Protein AF-A0A946YXY7-F1 (afdb_monomer_lite)

Sequence (74 aa):
MIQEFKDFVSKGSLVEIAVAFVMGVAFASVVSAFTTRIVTPLIGMIFNVSNLENTMTFGDVDPETGVAAGSVGA

Structure (mmCIF, N/CA/C/O backbone):
data_AF-A0A946YXY7-F1
#
_entry.id   AF-A0A946YXY7-F1
#
loop_
_atom_site.group_PDB
_atom_site.id
_atom_site.type_symbol
_atom_site.label_atom_id
_atom_site.label_alt_id
_atom_site.label_comp_id
_atom_site.label_asym_id
_atom_site.label_entity_id
_atom_site.label_seq_id
_atom_site.pdbx_PDB_ins_code
_atom_site.Cartn_x
_atom_site.Cartn_y
_atom_site.Cartn_z
_atom_site.occupancy
_atom_site.B_iso_or_equiv
_atom_site.auth_seq_id
_atom_site.auth_comp_id
_atom_site.auth_asym_id
_atom_site.auth_atom_id
_atom_site.pdbx_PDB_model_num
ATOM 1 N N . MET A 1 1 ? -15.981 -9.843 25.667 1.00 76.44 1 MET A N 1
ATOM 2 C CA . MET A 1 1 ? -14.758 -9.691 24.840 1.00 76.44 1 MET A CA 1
ATOM 3 C C . MET A 1 1 ? -15.032 -9.716 23.334 1.00 76.44 1 MET A C 1
ATOM 5 O O . MET A 1 1 ? -14.854 -8.692 22.694 1.00 76.44 1 MET A O 1
ATOM 9 N N . ILE A 1 2 ? -15.475 -10.834 22.729 1.00 85.25 2 ILE A N 1
ATOM 10 C CA . ILE A 1 2 ? -15.688 -10.906 21.260 1.00 85.25 2 ILE A CA 1
ATOM 11 C C . ILE A 1 2 ? -16.839 -9.997 20.778 1.00 85.25 2 ILE A C 1
ATOM 13 O O . ILE A 1 2 ? -16.780 -9.430 19.691 1.00 85.25 2 ILE A O 1
ATOM 17 N N . GLN A 1 3 ? -17.872 -9.839 21.613 1.00 86.44 3 GLN A N 1
ATOM 18 C CA . GLN A 1 3 ? -19.004 -8.941 21.374 1.00 86.44 3 GLN A CA 1
ATOM 19 C C . GLN A 1 3 ? -18.569 -7.475 21.484 1.00 86.44 3 GLN A C 1
ATOM 21 O O . GLN A 1 3 ? -18.766 -6.718 20.545 1.00 86.44 3 GLN A O 1
ATOM 26 N N . GLU A 1 4 ? -17.855 -7.118 22.557 1.00 83.31 4 GLU A N 1
ATOM 27 C CA . GLU A 1 4 ? -17.272 -5.778 22.724 1.00 83.31 4 GLU A CA 1
ATOM 28 C C . GLU A 1 4 ? -16.294 -5.414 21.594 1.00 83.31 4 GLU A C 1
ATOM 30 O O . GLU A 1 4 ? -16.254 -4.267 21.160 1.00 83.31 4 GLU A O 1
ATOM 35 N N . PHE A 1 5 ? -15.522 -6.379 21.083 1.00 85.75 5 PHE A N 1
ATOM 36 C CA . PHE A 1 5 ? -14.626 -6.172 19.945 1.00 85.75 5 PHE A CA 1
ATOM 37 C C . PHE A 1 5 ? -15.394 -5.935 18.641 1.00 85.75 5 PHE A C 1
ATOM 39 O O . PHE A 1 5 ? -15.060 -5.026 17.883 1.00 85.75 5 PHE A O 1
ATOM 46 N N . LYS A 1 6 ? -16.454 -6.709 18.388 1.00 85.88 6 LYS A N 1
ATOM 47 C CA . LYS A 1 6 ? -17.334 -6.489 17.237 1.00 85.88 6 LYS A CA 1
ATOM 48 C C . LYS A 1 6 ? -18.001 -5.116 17.316 1.00 85.88 6 LYS A C 1
ATOM 50 O O . LYS A 1 6 ? -18.020 -4.411 16.312 1.00 85.88 6 LYS A O 1
ATOM 55 N N . ASP A 1 7 ? -18.470 -4.707 18.488 1.00 84.94 7 ASP A N 1
ATOM 56 C CA . ASP A 1 7 ? -19.074 -3.388 18.698 1.00 84.94 7 ASP A CA 1
ATOM 57 C C . ASP A 1 7 ? -18.040 -2.256 18.581 1.00 84.94 7 ASP A C 1
ATOM 59 O O . ASP A 1 7 ? -18.355 -1.168 18.106 1.00 84.94 7 ASP A O 1
ATOM 63 N N . PHE A 1 8 ? -16.782 -2.513 18.951 1.00 83.62 8 PHE A N 1
ATOM 64 C CA . PHE A 1 8 ? -15.663 -1.588 18.776 1.00 83.62 8 PHE A CA 1
ATOM 65 C C . PHE A 1 8 ? -15.279 -1.393 17.307 1.00 83.62 8 PHE A C 1
ATOM 67 O O . PHE A 1 8 ? -15.132 -0.254 16.869 1.00 83.62 8 PHE A O 1
ATOM 74 N N . VAL A 1 9 ? -15.148 -2.479 16.542 1.00 83.69 9 VAL A N 1
ATOM 75 C CA . VAL A 1 9 ? -14.817 -2.417 15.111 1.00 83.69 9 VAL A CA 1
ATOM 76 C C . VAL A 1 9 ? -15.995 -1.891 14.302 1.00 83.69 9 VAL A C 1
ATOM 78 O O . VAL A 1 9 ? -15.773 -1.150 13.362 1.00 83.69 9 VAL A O 1
ATOM 81 N N . SER A 1 10 ? -17.240 -2.183 14.691 1.00 84.56 10 SER A N 1
ATOM 82 C CA . SER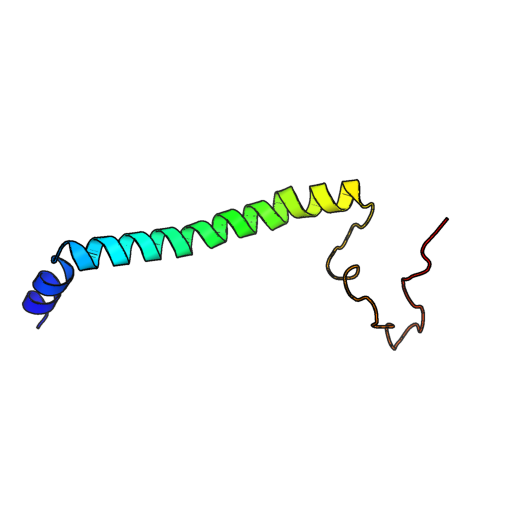 A 1 10 ? -18.442 -1.677 14.004 1.00 84.56 10 SER A CA 1
ATOM 83 C C . SER A 1 10 ? -18.654 -0.167 14.176 1.00 84.56 10 SER A C 1
ATOM 85 O O . SER A 1 10 ? -19.572 0.399 13.583 1.00 84.56 10 SER A O 1
ATOM 87 N N . LYS A 1 11 ? -17.803 0.513 14.957 1.00 82.00 11 LYS A N 1
ATOM 88 C CA . LYS A 1 11 ? -17.722 1.975 14.951 1.00 82.00 11 LYS A CA 1
ATOM 89 C C . LYS A 1 11 ? -17.247 2.407 13.564 1.00 82.00 11 LYS A C 1
ATOM 91 O O . LYS A 1 11 ? -16.101 2.158 13.203 1.00 82.00 11 LYS A O 1
ATOM 96 N N . GLY A 1 12 ? -18.115 3.077 12.802 1.00 77.62 12 GLY A N 1
ATOM 97 C CA . GLY A 1 12 ? -17.848 3.473 11.409 1.00 77.62 12 GLY A CA 1
ATOM 98 C C . GLY A 1 12 ? -16.476 4.127 11.187 1.00 77.62 12 GLY A C 1
ATOM 99 O O . GLY A 1 12 ? -15.771 3.754 10.257 1.00 77.62 12 GLY A O 1
ATOM 100 N N . SER A 1 13 ? -16.025 4.979 12.116 1.00 87.62 13 SER A N 1
ATOM 101 C CA . SER A 1 13 ? -14.704 5.629 12.060 1.00 87.62 13 SER A CA 1
ATOM 102 C C . SER A 1 13 ? -13.511 4.655 12.025 1.00 87.62 13 SER A C 1
ATOM 104 O O . SER A 1 13 ? -12.501 4.964 11.400 1.00 87.62 13 SER A O 1
ATOM 106 N N . LEU A 1 14 ? -13.600 3.480 12.658 1.00 87.44 14 LEU A N 1
ATOM 107 C CA . LEU A 1 14 ? -12.537 2.465 12.628 1.00 87.44 14 LEU A CA 1
ATOM 108 C C . LEU A 1 14 ? -12.573 1.636 11.346 1.00 87.44 14 LEU A C 1
ATOM 110 O O . LEU A 1 14 ? -11.519 1.340 10.783 1.00 87.44 14 LEU A O 1
ATOM 114 N N . VAL A 1 15 ? -13.773 1.284 10.873 1.00 90.38 15 VAL A N 1
ATOM 115 C CA . VAL A 1 15 ? -13.945 0.548 9.611 1.00 90.38 15 VAL A CA 1
ATOM 116 C C . VAL A 1 15 ? -13.398 1.355 8.441 1.00 90.38 15 VAL A C 1
ATOM 118 O O . VAL A 1 15 ? -12.664 0.811 7.623 1.00 90.38 15 VAL A O 1
ATOM 121 N N . GLU A 1 16 ? -13.699 2.651 8.377 1.00 90.81 16 GLU A N 1
ATOM 122 C CA . GLU A 1 16 ? -13.232 3.530 7.299 1.00 90.81 16 GLU A CA 1
ATOM 123 C C . GLU A 1 16 ? -11.701 3.607 7.239 1.00 90.81 16 GLU A C 1
ATOM 125 O O . GLU A 1 16 ? -11.114 3.446 6.167 1.00 90.81 16 GLU A O 1
ATOM 130 N N . ILE A 1 17 ? -11.042 3.762 8.392 1.00 93.44 17 ILE A N 1
ATOM 131 C CA . ILE A 1 17 ? -9.574 3.776 8.483 1.00 93.44 17 ILE A CA 1
ATOM 132 C C . ILE A 1 17 ? -8.990 2.416 8.076 1.00 93.44 17 ILE A C 1
ATOM 134 O O . ILE A 1 17 ? -8.012 2.360 7.328 1.00 93.44 17 ILE A O 1
ATOM 138 N N . ALA A 1 18 ? -9.595 1.315 8.529 1.00 91.81 18 ALA A N 1
ATOM 139 C CA . ALA A 1 18 ? -9.139 -0.033 8.199 1.00 91.81 18 ALA A CA 1
ATOM 140 C C . ALA A 1 18 ? -9.256 -0.328 6.695 1.00 91.81 18 ALA A C 1
ATOM 142 O O . ALA A 1 18 ? -8.323 -0.862 6.095 1.00 91.81 18 ALA A O 1
ATOM 143 N N . VAL A 1 19 ? -10.369 0.059 6.068 1.00 92.31 19 VAL A N 1
ATOM 144 C CA . VAL A 1 19 ? -10.576 -0.106 4.624 1.00 92.31 19 VAL A CA 1
ATOM 145 C C . VAL A 1 19 ? -9.587 0.753 3.835 1.00 92.31 19 VAL A C 1
ATOM 147 O O . VAL A 1 19 ? -8.964 0.246 2.904 1.00 92.31 19 VAL A O 1
ATOM 150 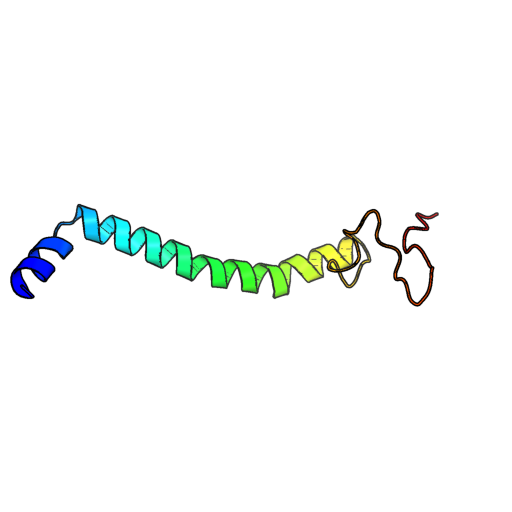N N . ALA A 1 20 ? -9.373 2.014 4.228 1.00 93.62 20 ALA A N 1
ATOM 151 C CA . ALA A 1 20 ? -8.397 2.891 3.578 1.00 93.62 20 ALA A CA 1
ATOM 152 C C . ALA A 1 20 ? -6.974 2.312 3.629 1.00 93.62 20 ALA A C 1
ATOM 154 O O . ALA A 1 20 ? -6.268 2.306 2.618 1.00 93.62 20 ALA A O 1
ATOM 155 N N . PHE A 1 21 ? -6.571 1.765 4.778 1.00 92.75 21 PHE A N 1
ATOM 156 C CA . PHE A 1 21 ? -5.272 1.117 4.934 1.00 92.75 21 PHE A CA 1
ATOM 157 C C . PHE A 1 21 ? -5.138 -0.103 4.018 1.00 92.75 21 PHE A C 1
ATOM 159 O O . PHE A 1 21 ? -4.205 -0.161 3.222 1.00 92.75 21 PHE A O 1
ATOM 166 N N . VAL A 1 22 ? -6.092 -1.042 4.063 1.00 94.12 22 VAL A N 1
ATOM 167 C CA . VAL A 1 22 ? -6.059 -2.273 3.251 1.00 94.12 22 VAL A CA 1
ATOM 168 C C . VAL A 1 22 ? -6.022 -1.962 1.754 1.00 94.12 22 VAL A C 1
ATOM 170 O O . VAL A 1 22 ? -5.234 -2.570 1.028 1.00 94.12 22 VAL A O 1
ATOM 173 N N . MET A 1 23 ? -6.811 -0.985 1.296 1.00 94.69 23 MET A N 1
ATOM 174 C CA . MET A 1 23 ? -6.783 -0.534 -0.099 1.00 94.69 23 MET A CA 1
ATOM 175 C C . MET A 1 23 ? -5.422 0.069 -0.470 1.00 94.69 23 MET A C 1
ATOM 177 O O . MET A 1 23 ? -4.899 -0.230 -1.543 1.00 94.69 23 MET A O 1
ATOM 181 N N . GLY A 1 24 ? -4.809 0.847 0.427 1.00 92.75 24 GLY A N 1
ATOM 182 C CA . GLY A 1 24 ? -3.465 1.397 0.238 1.00 92.75 24 GLY A CA 1
ATOM 183 C C . GLY A 1 24 ? -2.387 0.319 0.103 1.00 92.75 24 GLY A C 1
ATOM 184 O O . GLY A 1 24 ? -1.578 0.370 -0.824 1.00 92.75 24 GLY A O 1
ATOM 185 N N . VAL A 1 25 ? -2.397 -0.695 0.977 1.00 93.88 25 VAL A N 1
ATOM 186 C CA . VAL A 1 25 ? -1.387 -1.770 0.934 1.00 93.88 25 VAL A CA 1
ATOM 187 C C . VAL A 1 25 ? -1.576 -2.666 -0.293 1.00 93.88 25 VAL A C 1
ATOM 189 O O . VAL A 1 25 ? -0.606 -3.017 -0.963 1.00 93.88 25 VAL A O 1
ATOM 192 N N . ALA A 1 26 ? -2.820 -3.010 -0.634 1.00 93.50 26 ALA A N 1
ATOM 193 C CA . ALA A 1 26 ? -3.111 -3.849 -1.794 1.00 93.50 26 ALA A CA 1
ATOM 194 C C . ALA A 1 26 ? -2.699 -3.169 -3.111 1.00 93.50 26 ALA A C 1
ATOM 196 O O . ALA A 1 26 ? -2.108 -3.809 -3.986 1.00 93.50 26 ALA A O 1
ATOM 197 N N . PHE A 1 27 ? -2.946 -1.861 -3.237 1.00 93.31 27 PHE A N 1
ATOM 198 C CA . PHE A 1 27 ? -2.619 -1.097 -4.440 1.00 93.31 27 PHE A CA 1
ATOM 199 C C . PHE A 1 27 ? -1.107 -0.971 -4.684 1.00 93.31 27 PHE A C 1
ATOM 201 O O . PHE A 1 27 ? -0.675 -0.951 -5.836 1.00 93.31 27 PHE A O 1
ATOM 208 N N . ALA A 1 28 ? -0.283 -0.981 -3.630 1.00 91.31 28 ALA A N 1
ATOM 209 C CA . ALA A 1 28 ? 1.175 -0.931 -3.759 1.00 91.31 28 ALA A CA 1
ATOM 210 C C . ALA A 1 28 ? 1.734 -2.084 -4.615 1.00 91.31 28 ALA A C 1
ATOM 212 O O . ALA A 1 28 ? 2.614 -1.869 -5.450 1.00 91.31 28 ALA A O 1
ATOM 213 N N . SER A 1 29 ? 1.180 -3.293 -4.471 1.00 92.75 29 SER A N 1
ATOM 214 C CA . SER A 1 29 ? 1.587 -4.459 -5.271 1.00 92.75 29 SER A CA 1
ATOM 215 C C . SER A 1 29 ? 1.260 -4.296 -6.760 1.00 92.75 29 SER A C 1
ATOM 217 O O . SER A 1 29 ? 2.062 -4.658 -7.622 1.00 92.75 29 SER A O 1
ATOM 219 N N . VAL A 1 30 ? 0.112 -3.684 -7.066 1.00 93.19 30 VAL A N 1
ATOM 220 C CA . VAL A 1 30 ? -0.342 -3.412 -8.435 1.00 93.19 30 VAL A CA 1
ATOM 221 C C . VAL A 1 30 ? 0.572 -2.387 -9.093 1.00 93.19 30 VAL A C 1
ATOM 223 O O . VAL A 1 30 ? 1.037 -2.603 -10.212 1.00 93.19 30 VAL A O 1
ATOM 226 N N . VAL A 1 31 ? 0.884 -1.300 -8.384 1.00 92.25 31 VAL A N 1
ATOM 227 C CA . VAL A 1 31 ? 1.779 -0.251 -8.887 1.00 92.25 31 VAL A CA 1
ATOM 228 C C . VAL A 1 31 ? 3.203 -0.777 -9.049 1.00 92.25 31 VAL A C 1
ATOM 230 O O . VAL A 1 31 ? 3.837 -0.483 -10.059 1.00 92.25 31 VAL A O 1
ATOM 233 N N . SER A 1 32 ? 3.700 -1.594 -8.118 1.00 91.88 32 SER A N 1
ATOM 234 C CA . SER A 1 32 ? 5.022 -2.225 -8.226 1.00 91.88 32 SER A CA 1
ATOM 235 C C . SER A 1 32 ? 5.111 -3.136 -9.451 1.00 91.88 32 SER A C 1
ATOM 237 O O . SER A 1 32 ? 5.993 -2.950 -10.287 1.00 91.88 32 SER A O 1
ATOM 239 N N . ALA A 1 33 ? 4.150 -4.047 -9.633 1.00 92.12 33 ALA A N 1
ATOM 240 C CA . ALA A 1 33 ? 4.121 -4.937 -10.791 1.00 92.12 33 ALA A CA 1
ATOM 241 C C . ALA A 1 33 ? 4.000 -4.168 -12.115 1.00 92.12 33 ALA A C 1
ATOM 243 O O . ALA A 1 33 ? 4.666 -4.514 -13.093 1.00 92.12 33 ALA A O 1
ATOM 244 N N . PHE A 1 34 ? 3.180 -3.114 -12.148 1.00 92.44 34 PHE A N 1
ATOM 245 C CA . PHE A 1 34 ? 3.067 -2.222 -13.300 1.00 92.44 34 PHE A CA 1
ATOM 246 C C . PHE A 1 34 ? 4.389 -1.502 -13.587 1.00 92.44 34 PHE A C 1
ATOM 248 O O . PHE A 1 34 ? 4.836 -1.451 -14.732 1.00 92.44 34 PHE A O 1
ATOM 255 N N . THR A 1 35 ? 5.053 -1.002 -12.547 1.00 87.38 35 THR A N 1
ATOM 256 C CA . THR A 1 35 ? 6.318 -0.277 -12.676 1.00 87.38 35 THR A CA 1
ATOM 257 C C . THR A 1 35 ? 7.404 -1.194 -13.226 1.00 87.38 35 THR A C 1
ATOM 259 O O . THR A 1 35 ? 7.991 -0.886 -14.256 1.00 87.38 35 THR A O 1
ATOM 262 N N . THR A 1 36 ? 7.601 -2.369 -12.630 1.00 87.19 36 THR A N 1
ATOM 263 C CA . THR A 1 36 ? 8.632 -3.324 -13.058 1.00 87.19 36 THR A CA 1
ATOM 264 C C . THR A 1 36 ? 8.394 -3.860 -14.469 1.00 87.19 36 THR A C 1
ATOM 266 O O . THR A 1 36 ? 9.344 -4.034 -15.226 1.00 87.19 36 THR A O 1
ATOM 269 N N . ARG A 1 37 ? 7.139 -4.142 -14.843 1.00 85.12 37 ARG A N 1
ATOM 270 C CA . ARG A 1 37 ? 6.836 -4.799 -16.128 1.00 85.12 37 ARG A CA 1
ATOM 271 C C . ARG A 1 37 ? 6.635 -3.840 -17.289 1.00 85.12 37 ARG A C 1
ATOM 273 O O . ARG A 1 37 ? 6.835 -4.250 -18.426 1.00 85.12 37 ARG A O 1
ATOM 280 N N . ILE A 1 38 ? 6.203 -2.610 -17.025 1.00 86.62 38 ILE A N 1
ATOM 281 C CA . ILE A 1 38 ? 5.849 -1.643 -18.068 1.00 86.62 38 ILE A CA 1
ATOM 282 C C . ILE A 1 38 ? 6.760 -0.422 -17.989 1.00 86.62 38 ILE A C 1
ATOM 284 O O . ILE A 1 38 ? 7.400 -0.075 -18.974 1.00 86.62 38 ILE A O 1
ATOM 288 N N . VAL A 1 39 ? 6.874 0.214 -16.825 1.00 84.81 39 VAL A N 1
ATOM 289 C CA . VAL A 1 39 ? 7.587 1.496 -16.703 1.00 84.81 39 VAL A CA 1
ATOM 290 C C . VAL A 1 39 ? 9.105 1.327 -16.837 1.00 84.81 39 VAL A C 1
ATOM 292 O O . VAL A 1 39 ? 9.720 2.006 -17.653 1.00 84.81 39 VAL A O 1
ATOM 295 N N . THR A 1 40 ? 9.715 0.400 -16.098 1.00 81.38 40 THR A N 1
ATOM 296 C CA . THR A 1 40 ? 11.161 0.126 -16.138 1.00 81.38 40 THR A CA 1
ATOM 297 C C . THR A 1 40 ? 11.678 -0.208 -17.546 1.00 81.38 40 THR A C 1
ATOM 299 O O . THR A 1 40 ? 12.651 0.425 -17.960 1.00 81.38 40 THR A O 1
ATOM 302 N N . PRO A 1 41 ? 11.057 -1.112 -18.336 1.00 80.44 41 PRO A N 1
ATOM 303 C CA . PRO A 1 41 ? 11.528 -1.372 -19.698 1.00 80.44 41 PRO A CA 1
ATOM 304 C C . PRO A 1 41 ? 11.295 -0.192 -20.651 1.00 80.44 41 PRO A C 1
ATOM 306 O O . PRO A 1 41 ? 12.132 0.055 -21.516 1.00 80.44 41 PRO A O 1
ATOM 309 N N . LEU A 1 42 ? 10.211 0.579 -20.489 1.00 80.94 42 LEU A N 1
ATOM 310 C CA . LEU A 1 42 ? 9.978 1.783 -21.298 1.00 80.94 42 LEU A CA 1
ATOM 311 C C . LEU A 1 42 ? 11.054 2.851 -21.054 1.00 80.94 42 LEU A C 1
ATOM 313 O O . LEU A 1 42 ? 11.567 3.432 -22.008 1.00 80.94 42 LEU A O 1
ATOM 317 N N . ILE A 1 43 ? 11.439 3.076 -19.795 1.00 73.50 43 ILE A N 1
ATOM 318 C CA . ILE A 1 43 ? 12.519 4.008 -19.442 1.00 73.50 43 ILE A CA 1
ATOM 319 C C . ILE A 1 43 ? 13.873 3.469 -19.933 1.00 73.50 43 ILE A C 1
ATOM 321 O O . ILE A 1 43 ? 14.648 4.222 -20.520 1.00 73.50 43 ILE A O 1
ATOM 325 N N . GLY A 1 44 ? 14.140 2.168 -19.779 1.00 69.19 44 GLY A N 1
ATOM 326 C CA . GLY A 1 44 ? 15.371 1.534 -20.267 1.00 69.19 44 GLY A CA 1
ATOM 327 C C . GLY A 1 44 ? 15.561 1.636 -21.785 1.00 69.19 44 GLY A C 1
ATOM 328 O O . GLY A 1 44 ? 16.685 1.825 -22.249 1.00 69.19 44 GLY A O 1
ATOM 329 N N . MET A 1 45 ? 14.473 1.600 -22.565 1.00 67.19 45 MET A N 1
ATOM 330 C CA . MET A 1 45 ? 14.519 1.829 -24.017 1.00 67.19 45 MET A CA 1
ATOM 331 C C . MET A 1 45 ? 14.830 3.285 -24.386 1.00 67.19 45 MET A C 1
ATOM 333 O O . MET A 1 45 ? 15.546 3.520 -25.355 1.00 67.19 45 MET A O 1
ATOM 337 N N . ILE A 1 46 ? 14.322 4.261 -23.627 1.00 64.94 46 ILE A N 1
ATOM 338 C CA . ILE A 1 46 ? 14.555 5.692 -23.895 1.00 64.94 46 ILE A CA 1
ATOM 339 C C . ILE A 1 46 ? 15.993 6.100 -23.539 1.00 64.94 46 ILE A C 1
ATOM 341 O O . ILE A 1 46 ? 16.596 6.891 -24.258 1.00 64.94 46 ILE A O 1
ATOM 345 N N . PHE A 1 47 ? 16.557 5.540 -22.465 1.00 63.25 47 PHE A N 1
ATOM 346 C CA . PHE A 1 47 ? 17.914 5.852 -21.995 1.00 63.25 47 PHE A CA 1
ATOM 347 C C . PHE A 1 47 ? 18.994 4.848 -22.455 1.00 63.25 47 PHE A C 1
ATOM 349 O O . PHE A 1 47 ? 20.144 4.980 -22.052 1.00 63.25 47 PHE A O 1
ATOM 356 N N . ASN A 1 48 ? 18.652 3.863 -23.301 1.00 52.25 48 ASN A N 1
ATOM 357 C CA . ASN A 1 48 ? 19.553 2.807 -23.805 1.00 52.25 48 ASN A CA 1
ATOM 358 C C . ASN A 1 48 ? 20.360 2.096 -22.696 1.00 52.25 48 ASN A C 1
ATOM 360 O O . ASN A 1 48 ? 21.536 1.771 -22.840 1.00 52.25 48 ASN A O 1
ATOM 364 N N . VAL A 1 49 ? 19.713 1.860 -21.556 1.00 53.78 49 VAL A N 1
ATOM 365 C CA . VAL A 1 49 ? 20.283 1.149 -20.408 1.00 53.78 49 VAL A CA 1
ATOM 366 C C . VAL A 1 49 ? 19.330 0.022 -20.056 1.00 53.78 49 VAL A C 1
ATOM 368 O O . VAL A 1 49 ? 18.236 0.224 -19.537 1.00 53.78 49 VAL A O 1
ATOM 371 N N . SER A 1 50 ? 19.732 -1.199 -20.400 1.00 51.81 50 SER A N 1
ATOM 372 C CA . SER A 1 50 ? 18.897 -2.390 -20.208 1.00 51.81 50 SER A CA 1
ATOM 373 C C . SER A 1 50 ? 18.750 -2.790 -18.732 1.00 51.81 50 SER A C 1
ATOM 375 O O . SER A 1 50 ? 17.897 -3.610 -18.420 1.00 51.81 50 SER A O 1
ATOM 377 N N . ASN A 1 51 ? 19.539 -2.199 -17.821 1.00 47.56 51 ASN A N 1
ATOM 378 C CA . ASN A 1 51 ? 19.478 -2.438 -16.378 1.00 47.56 51 ASN A CA 1
ATOM 379 C C . ASN A 1 51 ? 19.726 -1.136 -15.598 1.00 47.56 51 ASN A C 1
ATOM 381 O O . ASN A 1 51 ? 20.847 -0.627 -15.559 1.00 47.56 51 ASN A O 1
ATOM 385 N N . LEU A 1 52 ? 18.675 -0.622 -14.952 1.00 51.94 52 LEU A N 1
ATOM 386 C CA . LEU A 1 52 ? 18.732 0.558 -14.075 1.00 51.94 52 LEU A CA 1
ATOM 387 C C . LEU A 1 52 ? 19.298 0.255 -12.678 1.00 51.94 52 LEU A C 1
ATOM 389 O O . LEU A 1 52 ? 19.576 1.174 -11.915 1.00 51.94 52 LEU A O 1
ATOM 393 N N . GLU A 1 53 ? 19.517 -1.021 -12.355 1.00 52.75 53 GLU A N 1
ATOM 394 C CA . GLU A 1 53 ? 20.163 -1.439 -11.104 1.00 52.75 53 GLU A CA 1
ATOM 395 C C . GLU A 1 53 ? 21.665 -1.116 -11.072 1.00 52.75 53 GLU A C 1
ATOM 397 O O . GLU A 1 53 ? 22.230 -1.012 -9.990 1.00 52.75 53 GLU A O 1
ATOM 402 N N . ASN A 1 54 ? 22.300 -0.877 -12.229 1.00 49.12 54 ASN A N 1
ATOM 403 C CA . ASN A 1 54 ? 23.731 -0.560 -12.316 1.00 49.12 54 ASN A CA 1
ATOM 404 C C . ASN A 1 54 ? 24.041 0.835 -12.894 1.00 49.12 54 ASN A C 1
ATOM 406 O O . ASN A 1 54 ? 25.192 1.146 -13.172 1.00 49.12 54 ASN A O 1
ATOM 410 N N . THR A 1 55 ? 23.034 1.687 -13.116 1.00 50.34 55 THR A N 1
ATOM 411 C CA . THR A 1 55 ? 23.224 3.020 -13.738 1.00 50.34 55 THR A CA 1
ATOM 412 C C . THR A 1 55 ? 22.981 4.199 -12.799 1.00 50.34 55 THR A C 1
ATOM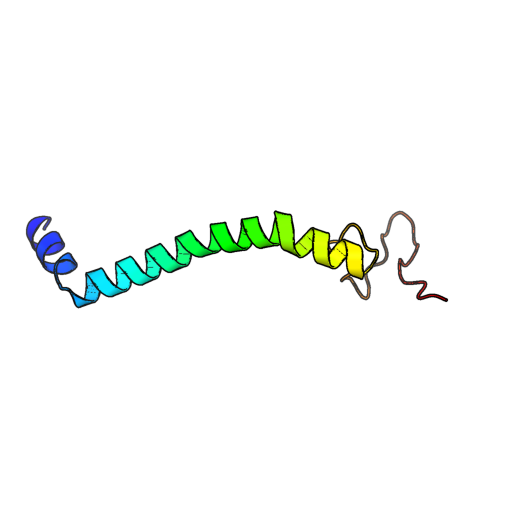 414 O O . THR A 1 55 ? 23.065 5.347 -13.223 1.00 50.34 55 THR A O 1
ATOM 417 N N . MET A 1 56 ? 22.733 3.933 -11.513 1.00 51.84 56 MET A N 1
ATOM 418 C CA . MET A 1 56 ? 22.574 4.969 -10.483 1.00 51.84 56 MET A CA 1
ATOM 419 C C . MET A 1 56 ? 23.715 4.994 -9.455 1.00 51.84 56 MET A C 1
ATOM 421 O O . MET A 1 56 ? 23.676 5.821 -8.545 1.00 51.84 56 MET A O 1
ATOM 425 N N . THR A 1 57 ? 24.750 4.153 -9.590 1.00 49.31 57 THR A N 1
ATOM 426 C CA . THR A 1 57 ? 25.978 4.333 -8.803 1.00 49.31 57 THR A CA 1
ATOM 427 C C . THR A 1 57 ? 26.904 5.324 -9.506 1.00 49.31 57 THR A C 1
ATOM 429 O O . THR A 1 57 ? 27.833 4.982 -10.236 1.00 49.31 57 THR A O 1
ATOM 432 N N . PHE A 1 58 ? 26.632 6.613 -9.304 1.00 52.31 58 PHE A N 1
ATOM 433 C CA . PHE A 1 58 ? 27.672 7.627 -9.423 1.00 52.31 58 PHE A CA 1
ATOM 434 C C . PHE A 1 58 ? 28.703 7.357 -8.316 1.00 52.31 58 PHE A C 1
ATOM 436 O O . PHE A 1 58 ? 28.642 7.967 -7.252 1.00 52.31 58 PHE A O 1
ATOM 443 N N . GLY A 1 59 ? 29.619 6.416 -8.557 1.00 53.25 59 GLY A N 1
ATOM 444 C CA . GLY A 1 59 ? 30.776 6.185 -7.695 1.00 53.25 59 GLY A CA 1
ATOM 445 C C . GLY A 1 59 ? 30.882 4.830 -6.999 1.00 53.25 59 GLY A C 1
ATOM 446 O O . GLY A 1 59 ? 31.350 4.816 -5.870 1.00 53.25 59 GLY A O 1
ATOM 447 N N . ASP A 1 60 ? 30.564 3.709 -7.650 1.00 49.25 60 ASP A N 1
ATOM 448 C CA . ASP A 1 60 ? 31.210 2.445 -7.270 1.00 49.25 60 ASP A CA 1
ATOM 449 C C . ASP A 1 60 ? 31.837 1.769 -8.485 1.00 49.25 60 ASP A C 1
ATOM 451 O O . ASP A 1 60 ? 31.186 1.468 -9.486 1.00 49.25 60 ASP A O 1
ATOM 455 N N . VAL A 1 61 ? 33.152 1.601 -8.388 1.00 54.16 61 VAL A N 1
ATOM 456 C CA . VAL A 1 61 ? 33.981 0.837 -9.311 1.00 54.16 61 VAL A CA 1
ATOM 457 C C . VAL A 1 61 ? 33.897 -0.610 -8.848 1.00 54.16 61 VAL A C 1
ATOM 459 O O . VAL A 1 61 ? 34.213 -0.900 -7.697 1.00 54.16 61 VAL A O 1
ATOM 462 N N . ASP A 1 62 ? 33.488 -1.509 -9.738 1.00 52.25 62 ASP A N 1
ATOM 463 C CA . ASP A 1 62 ? 33.523 -2.947 -9.480 1.00 52.25 62 ASP A CA 1
ATOM 464 C C . ASP A 1 62 ? 34.969 -3.386 -9.129 1.00 52.25 62 ASP A C 1
ATOM 466 O O . ASP A 1 62 ? 35.879 -3.207 -9.954 1.00 52.25 62 ASP A O 1
ATOM 470 N N . PRO A 1 63 ? 35.222 -3.919 -7.913 1.00 54.06 63 PRO A N 1
ATOM 471 C CA . PRO A 1 63 ? 36.567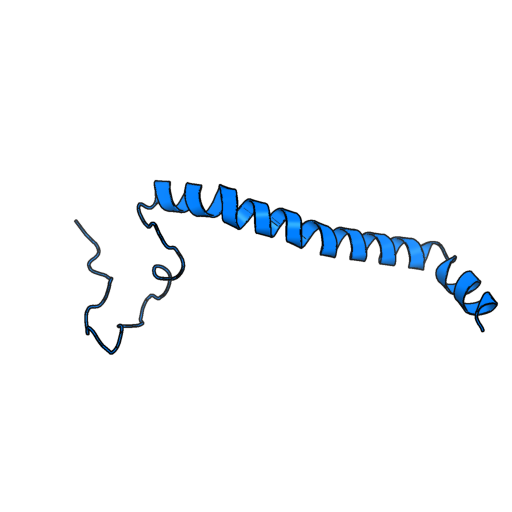 -4.217 -7.419 1.00 54.06 63 PRO A CA 1
ATOM 472 C C . PRO A 1 63 ? 37.253 -5.396 -8.124 1.00 54.06 63 PRO A C 1
ATOM 474 O O . PRO A 1 63 ? 38.447 -5.601 -7.906 1.00 54.06 63 PRO A O 1
ATOM 477 N N . GLU A 1 64 ? 36.553 -6.160 -8.968 1.00 54.75 64 GLU A N 1
ATOM 478 C CA . GLU A 1 64 ? 37.147 -7.293 -9.696 1.00 54.75 64 GLU A CA 1
ATOM 479 C C . GLU A 1 64 ? 37.625 -6.930 -11.107 1.00 54.75 64 GLU A C 1
ATOM 481 O O . GLU A 1 64 ? 38.532 -7.573 -11.639 1.00 54.75 64 GLU A O 1
ATOM 486 N N . THR A 1 65 ? 37.069 -5.879 -11.715 1.00 58.28 65 THR A N 1
ATOM 487 C CA . THR A 1 65 ? 37.391 -5.499 -13.101 1.00 58.28 65 THR A CA 1
ATOM 488 C C . THR A 1 65 ? 37.956 -4.088 -13.243 1.00 58.28 65 THR A C 1
ATOM 490 O O . THR A 1 65 ? 38.544 -3.778 -14.278 1.00 58.28 65 THR A O 1
ATOM 493 N N . GLY A 1 66 ? 37.861 -3.241 -12.210 1.00 53.12 66 GLY A N 1
ATOM 494 C CA . GLY A 1 66 ? 38.537 -1.940 -12.152 1.00 53.12 66 GLY A CA 1
ATOM 495 C C . GLY A 1 66 ? 38.094 -0.927 -13.214 1.00 53.12 66 GLY A C 1
ATOM 496 O O . GLY A 1 66 ? 38.736 0.113 -13.365 1.00 53.12 66 GLY A O 1
ATOM 497 N N . VAL A 1 67 ? 37.018 -1.198 -13.959 1.00 52.44 67 VAL A N 1
ATOM 498 C CA . VAL A 1 67 ? 36.506 -0.292 -14.991 1.00 52.44 67 VAL A CA 1
ATOM 499 C C . VAL A 1 67 ? 35.329 0.508 -14.444 1.00 52.44 67 VAL A C 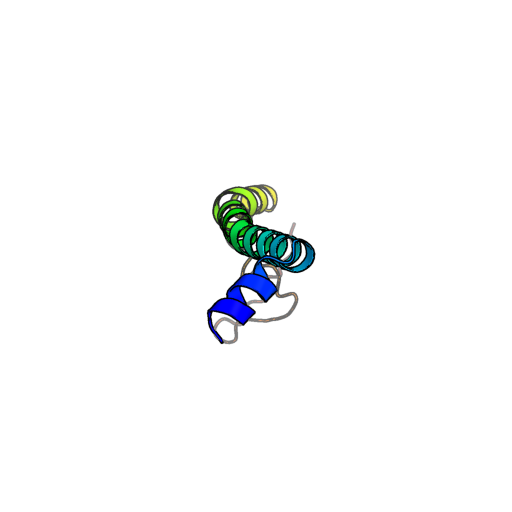1
ATOM 501 O O . VAL A 1 67 ? 34.272 -0.023 -14.116 1.00 52.44 67 VAL A O 1
ATOM 504 N N . ALA A 1 68 ? 35.516 1.823 -14.343 1.00 52.41 68 ALA A N 1
ATOM 505 C CA . ALA A 1 68 ? 34.435 2.745 -14.037 1.00 52.41 68 ALA A CA 1
ATOM 506 C C . ALA A 1 68 ? 33.495 2.813 -15.249 1.00 52.41 68 ALA A C 1
ATOM 508 O O . ALA A 1 68 ? 33.883 3.310 -16.309 1.00 52.41 68 ALA A O 1
ATOM 509 N N . ALA A 1 69 ? 32.258 2.336 -15.104 1.00 51.66 69 ALA A N 1
ATOM 510 C CA . ALA A 1 69 ? 31.211 2.421 -16.127 1.00 51.66 69 ALA A CA 1
ATOM 511 C C . ALA A 1 69 ? 30.641 3.852 -16.238 1.00 51.66 69 ALA A C 1
ATOM 513 O O . ALA A 1 69 ? 29.442 4.090 -16.134 1.00 51.66 69 ALA A O 1
ATOM 514 N N . GLY A 1 70 ? 31.540 4.818 -16.420 1.00 47.97 70 GLY A N 1
ATOM 515 C CA . GLY A 1 70 ? 31.280 6.246 -16.540 1.00 47.97 70 GLY A CA 1
ATOM 516 C C . GLY A 1 70 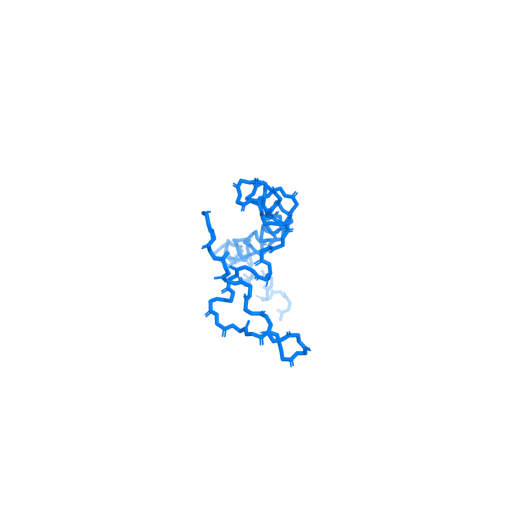? 32.109 6.886 -17.650 1.00 47.97 70 GLY A C 1
ATOM 517 O O . GLY A 1 70 ? 32.483 8.049 -17.534 1.00 47.97 70 GLY A O 1
ATOM 518 N N . SER A 1 71 ? 32.410 6.162 -18.735 1.00 41.88 71 SER A N 1
ATOM 519 C CA . SER A 1 71 ? 32.806 6.820 -19.982 1.00 41.88 71 SER A CA 1
ATOM 520 C C . SER A 1 71 ? 31.547 7.392 -20.634 1.00 41.88 71 SER A C 1
ATOM 522 O O . SER A 1 71 ? 30.937 6.778 -21.511 1.00 41.88 71 SER A O 1
ATOM 524 N N . VAL A 1 72 ? 31.126 8.551 -20.124 1.00 40.91 72 VAL A N 1
ATOM 525 C CA . VAL A 1 72 ? 30.186 9.450 -20.787 1.00 40.91 72 VAL A CA 1
ATOM 526 C C . VAL A 1 72 ? 30.813 9.833 -22.117 1.00 40.91 72 VAL A C 1
ATOM 528 O O . VAL A 1 72 ? 31.691 10.688 -22.176 1.00 40.91 72 VAL A O 1
ATOM 531 N N . GLY A 1 73 ? 30.345 9.160 -23.158 1.00 43.25 73 GLY A N 1
ATOM 532 C CA . GLY A 1 73 ? 30.288 9.727 -24.481 1.00 43.25 73 GLY A CA 1
ATOM 533 C C . GLY A 1 73 ? 31.599 9.957 -25.234 1.00 43.25 73 GLY A C 1
ATOM 534 O O . GLY A 1 73 ? 32.695 9.656 -24.769 1.00 43.25 73 GLY A O 1
ATOM 535 N N . ALA A 1 74 ? 31.564 10.494 -26.449 1.00 25.61 74 ALA A N 1
ATOM 536 C CA . ALA A 1 74 ? 30.422 10.948 -27.266 1.00 25.61 74 ALA A CA 1
ATOM 537 C C . ALA A 1 74 ? 29.129 11.355 -26.530 1.00 25.61 74 ALA A C 1
ATOM 539 O O . ALA A 1 74 ? 28.239 10.491 -26.351 1.00 25.61 74 ALA A O 1
#

Foldseek 3Di:
DVVVVCVVCPPVVNVVVVVVVVVVVVVVVVVVVCCVPPVLVVVCVVVVNNDPVPVPPPDDQDPVPRDDPPPDDD

Radius of gyration: 23.47 Å; chains: 1; bounding box: 58×22×52 Å

Secondary structure (DSSP, 8-state):
-HHHHHHHHTSHHHHHHHHHHHHHHHHHHHHHHHIIIIIHHHHHHHTT-S-TTSSS-TT---TTT---S-----

pLDDT: mean 72.81, std 18.82, range [25.61, 94.69]